Protein AF-A0A1H0LJ73-F1 (afdb_monomer_lite)

Sequence (97 aa):
AITLCRCMNIPARYATGYLGDIGVPKDPAPMDFSAWFEVFLEGPEGPRWYTFDARHNRPRIGRIVMARGRDATDCAISTNFGYAHLARFDVHTDEVV

Secondary structure (DSSP, 8-state):
-HHHHHHTT--EEEEEEEE-SSSSPPPSSPP-EEEEEEEEEEETTEEEEEEE-TTT-S----EEEEEEESSGGGG-S---SS---------------

Foldseek 3Di:
DLVVCVVVVWDKKKWKDFAAQPPHDHDPDAGDIDIWMWTFDQDPVGTDTDTDHPVVRDDGPQGDTDDMGRDCVRPPPDDDDDDDDPPDDHDDGDDDD

Organism: NCBI:txid582672

Radius of gyration: 15.56 Å; chains: 1; bounding box: 32×40×40 Å

pLDDT: mean 95.25, std 3.41, range [79.94, 98.69]

Structure (mmCIF, N/CA/C/O backbone):
data_AF-A0A1H0LJ73-F1
#
_entry.id   AF-A0A1H0LJ73-F1
#
loop_
_atom_site.group_PDB
_atom_site.id
_atom_site.type_symbol
_atom_site.label_atom_id
_atom_site.label_alt_id
_atom_site.label_comp_id
_atom_site.label_asym_id
_atom_site.label_entity_id
_atom_site.label_seq_id
_atom_site.pdbx_PDB_ins_code
_atom_site.Cartn_x
_atom_site.Cartn_y
_atom_site.Cartn_z
_atom_site.occupancy
_atom_site.B_iso_or_equiv
_atom_site.auth_seq_id
_atom_site.auth_comp_id
_atom_site.auth_asym_id
_atom_site.auth_atom_id
_atom_site.pdbx_PDB_model_num
ATOM 1 N N . ALA A 1 1 ? -12.186 7.085 -1.903 1.00 93.62 1 ALA A N 1
ATOM 2 C CA . ALA A 1 1 ? -12.541 6.572 -0.561 1.00 93.62 1 ALA A CA 1
ATOM 3 C C . ALA A 1 1 ? -11.910 7.406 0.557 1.00 93.62 1 ALA A C 1
ATOM 5 O O . ALA A 1 1 ? -12.650 8.084 1.251 1.00 93.62 1 ALA A O 1
ATOM 6 N N . ILE A 1 2 ? -10.575 7.452 0.680 1.00 97.88 2 ILE A N 1
ATOM 7 C CA . ILE A 1 2 ? -9.867 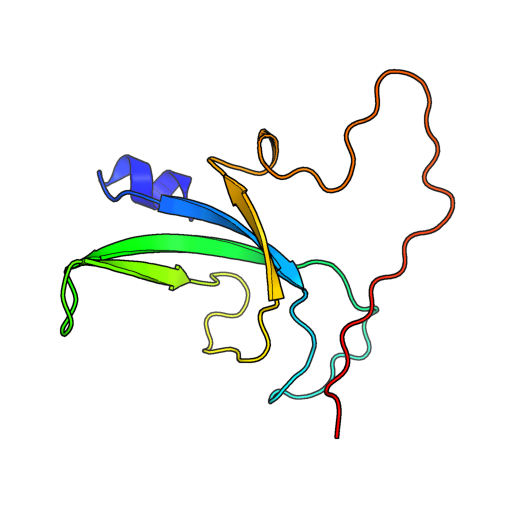8.222 1.730 1.00 97.88 2 ILE A CA 1
ATOM 8 C C . ILE A 1 2 ? -10.327 9.684 1.810 1.00 97.88 2 ILE A C 1
ATOM 10 O O . ILE A 1 2 ? -10.658 10.151 2.895 1.00 97.88 2 ILE A O 1
ATOM 14 N N . THR A 1 3 ? -10.394 10.389 0.674 1.00 98.31 3 THR A N 1
ATOM 15 C CA . THR A 1 3 ? -10.856 11.787 0.619 1.00 98.31 3 THR A CA 1
ATOM 16 C C . THR A 1 3 ? -12.249 11.950 1.219 1.00 98.31 3 THR A C 1
ATOM 18 O O . THR A 1 3 ? -12.436 12.800 2.078 1.00 98.31 3 THR A O 1
ATOM 21 N N . LEU A 1 4 ? -13.198 11.090 0.831 1.00 98.06 4 LEU A N 1
ATOM 22 C CA . LEU A 1 4 ? -14.562 11.116 1.360 1.00 98.06 4 LEU A CA 1
ATOM 23 C C . LEU A 1 4 ? -14.573 10.911 2.881 1.00 98.06 4 LEU A C 1
ATOM 25 O O . LEU A 1 4 ? -15.199 11.695 3.582 1.00 98.06 4 LEU A O 1
ATOM 29 N N . CYS A 1 5 ? -13.848 9.915 3.402 1.00 98.38 5 CYS A N 1
ATOM 30 C CA . CYS A 1 5 ? -13.749 9.691 4.848 1.00 98.38 5 CYS A CA 1
ATOM 31 C C . CYS A 1 5 ? -13.232 10.937 5.578 1.00 98.38 5 CYS A C 1
ATOM 33 O O . CYS A 1 5 ? -13.840 11.377 6.551 1.00 98.38 5 CYS A O 1
ATOM 35 N N . ARG A 1 6 ? -12.158 11.549 5.066 1.00 98.56 6 ARG A N 1
ATOM 36 C CA . ARG A 1 6 ? -11.573 12.757 5.663 1.00 98.56 6 ARG A CA 1
ATOM 37 C C . ARG A 1 6 ? -12.516 13.962 5.593 1.00 98.56 6 ARG A C 1
ATOM 39 O O . ARG A 1 6 ? -12.584 14.703 6.564 1.00 98.56 6 ARG A O 1
ATOM 46 N N . CYS A 1 7 ? -13.286 14.126 4.513 1.00 98.69 7 CYS A N 1
ATOM 47 C CA . CYS A 1 7 ? -14.333 15.155 4.417 1.00 98.69 7 CYS A CA 1
ATOM 48 C C . CYS A 1 7 ? -15.432 14.984 5.476 1.00 98.69 7 CYS A C 1
ATOM 50 O O . CYS A 1 7 ? -16.035 15.968 5.891 1.00 98.69 7 CYS A O 1
ATOM 52 N N . MET A 1 8 ? -15.670 13.753 5.931 1.00 98.31 8 MET A N 1
ATOM 53 C CA . MET A 1 8 ? -16.628 13.438 6.992 1.00 98.31 8 MET A CA 1
ATOM 54 C C . MET A 1 8 ? -15.988 13.420 8.392 1.00 98.31 8 MET A C 1
ATOM 56 O O . MET A 1 8 ? -16.585 12.890 9.323 1.00 98.31 8 MET A O 1
ATOM 60 N N . ASN A 1 9 ? -14.781 13.980 8.555 1.00 97.94 9 ASN A N 1
ATOM 61 C CA . ASN A 1 9 ? -14.001 13.972 9.801 1.00 97.94 9 ASN A CA 1
ATOM 62 C C . ASN A 1 9 ? -13.640 12.570 10.323 1.00 97.94 9 ASN A C 1
ATOM 64 O O . ASN A 1 9 ? -13.409 12.385 11.517 1.00 97.94 9 ASN A O 1
ATOM 68 N N . ILE A 1 10 ? -13.550 11.577 9.436 1.00 98.25 10 ILE A N 1
ATOM 69 C CA . ILE A 1 10 ? -13.157 10.212 9.790 1.00 98.25 10 ILE A CA 1
ATOM 70 C C . ILE A 1 10 ? -11.678 10.005 9.419 1.00 98.25 10 ILE A C 1
ATOM 72 O O . ILE A 1 10 ? -11.326 10.134 8.237 1.00 98.25 10 ILE A O 1
ATOM 76 N N . PRO A 1 11 ? -10.787 9.661 10.373 1.00 98.56 11 PRO A N 1
ATOM 77 C CA . PRO A 1 11 ? -9.382 9.427 10.063 1.00 98.56 11 PRO A CA 1
ATOM 78 C C . PRO A 1 11 ? -9.221 8.231 9.121 1.00 98.56 11 PRO A C 1
ATOM 80 O O . PRO A 1 11 ? -9.645 7.115 9.418 1.00 98.56 11 PRO A O 1
ATOM 83 N N . ALA A 1 12 ? -8.576 8.461 7.982 1.00 98.69 12 ALA A N 1
ATOM 84 C CA . ALA A 1 12 ? -8.327 7.441 6.971 1.00 98.69 12 ALA A CA 1
ATOM 85 C C . ALA A 1 12 ? -6.901 7.551 6.427 1.00 98.69 12 ALA A C 1
ATOM 87 O O . ALA A 1 12 ? -6.376 8.662 6.283 1.00 98.69 12 ALA A O 1
ATOM 88 N N . ARG A 1 13 ? -6.288 6.415 6.088 1.00 98.62 13 ARG A N 1
ATOM 89 C CA . ARG A 1 13 ? -4.945 6.322 5.499 1.00 98.62 13 ARG A CA 1
ATOM 90 C C . ARG A 1 13 ? -4.911 5.380 4.301 1.00 98.62 13 ARG A C 1
ATOM 92 O O . ARG A 1 13 ? -5.720 4.460 4.197 1.00 98.62 13 ARG A O 1
ATOM 99 N N . TYR A 1 14 ? -3.970 5.633 3.405 1.00 98.44 14 TYR A N 1
ATOM 100 C CA . TYR A 1 14 ? -3.642 4.769 2.282 1.00 98.44 14 TYR A CA 1
ATOM 101 C C . TYR A 1 14 ? -2.811 3.586 2.759 1.00 98.44 14 TYR A C 1
ATOM 103 O O . TYR A 1 14 ? -2.008 3.730 3.683 1.00 98.44 14 TYR A O 1
ATOM 111 N N . ALA A 1 15 ? -3.011 2.435 2.130 1.00 98.12 15 ALA A N 1
ATOM 112 C CA . ALA A 1 15 ? -2.187 1.258 2.318 1.00 98.12 15 ALA A CA 1
ATOM 113 C C . ALA A 1 15 ? -1.934 0.601 0.960 1.00 98.12 15 ALA A C 1
ATOM 115 O O . ALA A 1 15 ? -2.841 0.500 0.132 1.00 98.12 15 ALA A O 1
ATOM 116 N N . THR A 1 16 ? -0.702 0.156 0.747 1.00 98.06 16 THR A N 1
ATOM 117 C CA . THR A 1 16 ? -0.305 -0.580 -0.454 1.00 98.06 16 THR A CA 1
ATOM 118 C C . THR A 1 16 ? 0.470 -1.825 -0.071 1.00 98.06 16 THR A C 1
ATOM 120 O O . THR A 1 16 ? 1.139 -1.873 0.970 1.00 98.06 16 THR A O 1
ATOM 123 N N . GLY A 1 17 ? 0.368 -2.843 -0.908 1.00 97.62 17 GLY A N 1
ATOM 124 C CA . GLY A 1 17 ? 1.097 -4.078 -0.740 1.00 97.62 17 GLY A CA 1
ATOM 125 C C . GLY A 1 17 ? 0.593 -5.164 -1.663 1.00 97.62 17 GLY A C 1
ATOM 126 O O . GLY A 1 17 ? -0.044 -4.900 -2.682 1.00 97.62 17 GLY A O 1
ATOM 127 N N . TYR A 1 18 ? 0.877 -6.397 -1.285 1.00 96.75 18 TYR A N 1
ATOM 128 C CA . TYR A 1 18 ? 0.457 -7.549 -2.055 1.00 96.75 18 TYR A CA 1
ATOM 129 C C . TYR A 1 18 ? -0.958 -7.984 -1.672 1.00 96.75 18 TYR A C 1
ATOM 131 O O . TYR A 1 18 ? -1.336 -7.987 -0.494 1.00 96.75 18 TYR A O 1
ATOM 139 N N . LEU A 1 19 ? -1.723 -8.378 -2.686 1.00 94.38 19 LEU A N 1
ATOM 140 C CA . LEU A 1 19 ? -3.019 -9.030 -2.555 1.00 94.38 19 LEU A CA 1
ATOM 141 C C . LEU A 1 19 ? -3.148 -10.044 -3.695 1.00 94.38 19 LEU A C 1
ATOM 143 O O . LEU A 1 19 ? -3.706 -9.739 -4.745 1.00 94.38 19 LEU A O 1
ATOM 147 N N . GLY A 1 20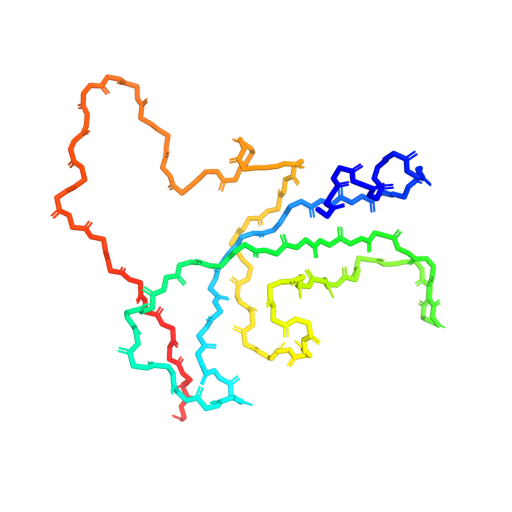 ? -2.598 -11.237 -3.480 1.00 92.31 20 GLY A N 1
ATOM 148 C CA . GLY A 1 20 ? -2.761 -12.353 -4.406 1.00 92.31 20 GLY A CA 1
ATOM 149 C C . GLY A 1 20 ? -4.166 -12.953 -4.348 1.00 92.31 20 GLY A C 1
ATOM 150 O O . GLY A 1 20 ? -4.988 -12.624 -3.480 1.00 92.31 20 GLY A O 1
ATOM 151 N N . ASP A 1 21 ? -4.436 -13.896 -5.244 1.00 92.31 21 ASP A N 1
ATOM 152 C CA . ASP A 1 21 ? -5.702 -14.632 -5.306 1.00 92.31 21 ASP A CA 1
ATOM 153 C C . ASP A 1 21 ? -5.763 -15.773 -4.283 1.00 92.31 21 ASP A C 1
ATOM 155 O O . ASP A 1 21 ? -5.965 -16.939 -4.607 1.00 92.31 21 ASP A O 1
ATOM 159 N N . ILE A 1 22 ? -5.585 -15.410 -3.012 1.00 92.94 22 ILE A N 1
ATOM 160 C CA . ILE A 1 22 ? -5.616 -16.323 -1.869 1.00 92.94 22 ILE A CA 1
ATOM 161 C C . ILE A 1 22 ? -7.038 -16.354 -1.3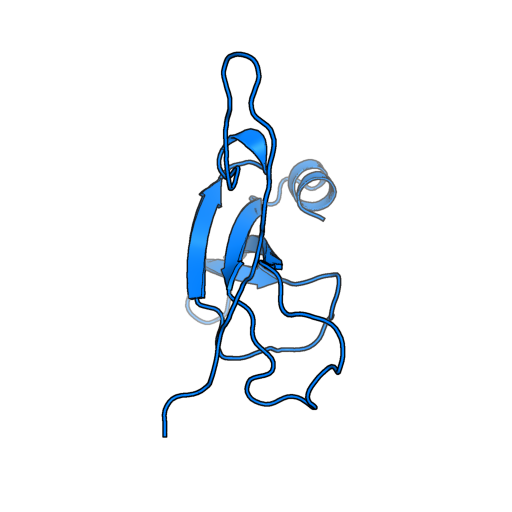02 1.00 92.94 22 ILE A C 1
ATOM 163 O O . ILE A 1 22 ? -7.618 -15.313 -0.969 1.00 92.94 22 ILE A O 1
ATOM 167 N N . GLY A 1 23 ? -7.617 -17.554 -1.207 1.00 90.94 23 GLY A N 1
ATOM 168 C CA . GLY A 1 23 ? -8.990 -17.754 -0.729 1.00 90.94 23 GLY A CA 1
ATOM 169 C C . GLY A 1 23 ? -10.080 -17.185 -1.651 1.00 90.94 23 GLY A C 1
ATOM 170 O O . GLY A 1 23 ? -11.219 -17.015 -1.218 1.00 90.94 23 GLY A O 1
ATOM 171 N N . VAL A 1 24 ? -9.751 -16.870 -2.909 1.00 91.50 24 VAL A N 1
ATOM 172 C CA . VAL A 1 24 ? -10.690 -16.425 -3.954 1.00 91.50 24 VAL A CA 1
ATOM 173 C C . VAL A 1 24 ? -10.388 -17.134 -5.281 1.00 91.50 24 VAL A C 1
ATOM 175 O O . VAL A 1 24 ? -9.303 -17.693 -5.424 1.00 91.50 24 VAL A O 1
ATOM 178 N N . PRO A 1 25 ? -11.313 -17.135 -6.264 1.00 92.38 25 PRO A N 1
ATOM 179 C CA . PRO A 1 25 ? -11.008 -17.650 -7.597 1.00 92.38 25 PRO A CA 1
ATOM 180 C C . PRO A 1 25 ? -9.802 -16.928 -8.206 1.00 92.38 25 PRO A C 1
ATOM 182 O O . PRO A 1 25 ? -9.725 -15.704 -8.106 1.00 92.38 25 PRO A O 1
ATOM 185 N N . LYS A 1 26 ? -8.907 -17.689 -8.846 1.00 90.69 26 LYS A N 1
ATOM 186 C CA . LYS A 1 26 ? -7.752 -17.139 -9.565 1.00 90.69 26 LYS A CA 1
ATOM 187 C C . LYS A 1 26 ? -8.207 -16.232 -10.706 1.00 90.69 26 LYS A C 1
ATOM 189 O O . LYS A 1 26 ? -9.081 -16.620 -11.485 1.00 90.69 26 LYS A O 1
ATOM 194 N N . ASP A 1 27 ? -7.584 -15.070 -10.818 1.00 89.81 27 ASP A N 1
ATOM 195 C CA . ASP A 1 27 ? -7.713 -14.166 -11.950 1.00 89.81 27 ASP A CA 1
ATOM 196 C C . ASP A 1 27 ? -6.656 -14.539 -13.011 1.00 89.81 27 ASP A C 1
ATOM 198 O O . ASP A 1 27 ? -5.486 -14.732 -12.673 1.00 89.81 27 ASP A O 1
ATOM 202 N N . PRO A 1 28 ? -7.026 -14.711 -14.293 1.00 92.06 28 PRO A N 1
ATOM 203 C CA . PRO A 1 28 ? -6.052 -14.955 -15.357 1.00 92.06 28 PRO A CA 1
ATOM 204 C C . PRO A 1 28 ? -5.192 -13.725 -15.695 1.00 92.06 28 PRO A C 1
ATOM 206 O O . PRO A 1 28 ? -4.220 -13.864 -16.440 1.00 92.06 28 PRO A O 1
ATOM 209 N N . ALA A 1 29 ? -5.547 -12.528 -15.218 1.00 91.75 29 ALA A N 1
ATOM 210 C CA . ALA A 1 29 ? -4.732 -11.334 -15.398 1.00 91.75 29 ALA A CA 1
ATOM 211 C C . ALA A 1 29 ? -3.391 -11.440 -14.638 1.00 91.75 29 ALA A C 1
ATOM 213 O O . ALA A 1 29 ? -3.317 -12.100 -13.600 1.00 91.75 29 ALA A O 1
ATOM 214 N N . PRO A 1 30 ? -2.320 -10.772 -15.112 1.00 92.94 30 PRO A N 1
ATOM 215 C CA . PRO A 1 30 ? -1.078 -10.671 -14.354 1.00 92.94 30 PRO A CA 1
ATOM 216 C C . PRO A 1 30 ? -1.318 -10.080 -12.961 1.00 92.94 30 PRO A C 1
ATOM 218 O O . PRO A 1 30 ? -2.088 -9.131 -12.802 1.00 92.94 30 PRO A O 1
ATOM 221 N N . MET A 1 31 ? -0.629 -10.628 -11.962 1.00 95.00 31 MET A N 1
ATOM 222 C CA . MET A 1 31 ? -0.636 -10.085 -10.607 1.00 95.00 31 MET A CA 1
ATOM 223 C C . MET A 1 31 ? -0.006 -8.685 -10.578 1.00 95.00 31 MET A C 1
ATOM 225 O O . MET A 1 31 ? 0.918 -8.383 -11.333 1.00 95.00 31 MET A O 1
ATOM 229 N N . ASP A 1 32 ? -0.501 -7.846 -9.670 1.00 94.75 32 ASP A N 1
ATOM 230 C CA . ASP A 1 32 ? -0.024 -6.480 -9.452 1.00 94.75 32 ASP A CA 1
ATOM 231 C C . ASP A 1 32 ? -0.065 -6.150 -7.950 1.00 94.75 32 ASP A C 1
ATOM 233 O O . ASP A 1 32 ? -0.738 -6.825 -7.157 1.00 94.75 32 ASP A O 1
ATOM 237 N N . PHE A 1 33 ? 0.631 -5.093 -7.539 1.00 96.06 33 PHE A N 1
ATOM 238 C CA . PHE A 1 33 ? 0.401 -4.509 -6.228 1.00 96.06 33 PHE A CA 1
ATOM 239 C C . PHE A 1 33 ? -1.031 -3.999 -6.132 1.00 96.06 33 PHE A C 1
ATOM 241 O O . PHE A 1 33 ? -1.635 -3.504 -7.083 1.00 96.06 33 PHE A O 1
ATOM 248 N N . SER A 1 34 ? -1.576 -4.086 -4.929 1.00 95.31 34 SER A N 1
ATOM 249 C CA . SER A 1 34 ? -2.902 -3.586 -4.628 1.00 95.31 34 SER A CA 1
ATOM 250 C C . SER A 1 34 ? -2.829 -2.418 -3.669 1.00 95.31 34 SER A C 1
ATOM 252 O O . SER A 1 34 ? -2.087 -2.417 -2.689 1.00 95.31 34 SER A O 1
ATOM 254 N N . ALA A 1 35 ? -3.686 -1.445 -3.940 1.00 96.31 35 ALA A N 1
ATOM 255 C CA . ALA A 1 35 ? -3.967 -0.346 -3.047 1.00 96.31 35 ALA A CA 1
ATOM 256 C C . ALA A 1 35 ? -5.320 -0.564 -2.372 1.00 96.31 35 ALA A C 1
ATOM 258 O O . ALA A 1 35 ? -6.312 -0.893 -3.024 1.00 96.31 35 ALA A O 1
ATOM 259 N N . TRP A 1 36 ? -5.373 -0.317 -1.072 1.00 97.12 36 TRP A N 1
ATOM 260 C CA . TRP A 1 36 ? -6.611 -0.224 -0.309 1.00 97.12 36 TRP A CA 1
ATOM 261 C C . TRP A 1 36 ? -6.515 0.950 0.666 1.00 97.12 36 TRP A C 1
ATOM 263 O O . TRP A 1 36 ? -5.598 1.775 0.599 1.00 97.12 36 TRP A O 1
ATOM 273 N N . PHE A 1 37 ? -7.488 1.074 1.562 1.00 97.69 37 PHE A N 1
ATOM 274 C CA . PHE A 1 37 ? -7.435 2.088 2.601 1.00 97.69 37 PHE A CA 1
ATOM 275 C C . PHE A 1 37 ? -7.804 1.513 3.957 1.00 97.69 37 PHE A C 1
ATOM 277 O O . PHE A 1 37 ? -8.458 0.477 4.072 1.00 97.69 37 PHE A O 1
ATOM 284 N N . GLU A 1 38 ? -7.349 2.189 4.999 1.00 98.06 38 GLU A N 1
ATOM 285 C CA . GLU A 1 38 ? -7.703 1.864 6.368 1.00 98.06 38 GLU A CA 1
ATOM 286 C C . GLU A 1 38 ? -8.368 3.072 7.016 1.00 98.06 38 GLU A C 1
ATOM 288 O O . GLU A 1 38 ? -7.972 4.213 6.768 1.00 98.06 38 GLU A O 1
ATOM 293 N N . VAL A 1 39 ? -9.374 2.819 7.845 1.00 98.25 39 VAL A N 1
ATOM 294 C CA . VAL A 1 39 ? -10.127 3.848 8.568 1.00 98.25 39 VAL A CA 1
ATOM 295 C C . VAL A 1 39 ? -10.017 3.572 10.056 1.00 98.25 39 VAL A C 1
ATOM 297 O O . VAL A 1 39 ? -10.188 2.430 10.481 1.00 98.25 39 VAL A O 1
ATOM 300 N N . PHE A 1 40 ? -9.704 4.594 10.845 1.00 98.31 40 PHE A N 1
ATOM 301 C CA . PHE A 1 40 ? -9.668 4.467 12.294 1.00 98.31 40 PHE A CA 1
ATOM 302 C C . PHE A 1 40 ? -11.078 4.649 12.848 1.00 98.31 40 PHE A C 1
ATOM 304 O O . PHE A 1 40 ? -11.669 5.717 12.686 1.00 98.31 40 PHE A O 1
ATOM 311 N N . LEU A 1 41 ? -11.622 3.602 13.459 1.00 97.56 41 LEU A N 1
ATOM 312 C CA . LEU A 1 41 ? -12.987 3.575 13.979 1.00 97.56 41 LEU A CA 1
ATOM 313 C C . LEU A 1 41 ? -12.992 2.984 15.387 1.00 97.56 41 LEU A C 1
ATOM 315 O O . LEU A 1 41 ? -12.209 2.079 15.685 1.00 97.56 41 LEU A O 1
ATOM 319 N N . GLU A 1 42 ? -13.916 3.461 16.217 1.00 97.50 42 GLU A N 1
ATOM 320 C CA . GLU A 1 42 ? -14.340 2.742 17.417 1.00 97.50 42 GLU A CA 1
ATOM 321 C C . GLU A 1 42 ? -15.088 1.482 16.977 1.00 97.50 42 GLU A C 1
ATOM 323 O O . GLU A 1 42 ? -16.012 1.554 16.162 1.00 97.50 42 GLU A O 1
ATOM 328 N N . GLY A 1 43 ? -14.686 0.321 17.481 1.00 93.69 43 GLY A N 1
ATOM 329 C CA . GLY A 1 43 ? -15.419 -0.913 17.238 1.00 93.69 43 GLY A CA 1
ATOM 330 C C . GLY A 1 43 ? -15.531 -1.776 18.487 1.00 93.69 43 GLY A C 1
ATOM 331 O O . GLY A 1 43 ? -15.189 -1.326 19.574 1.00 93.69 43 GLY A O 1
ATOM 332 N N . PRO A 1 44 ? -16.000 -3.026 18.349 1.00 94.62 44 PRO A N 1
ATOM 333 C CA . PRO A 1 44 ? -16.362 -3.861 19.499 1.00 94.62 44 PRO A CA 1
ATOM 334 C C . PRO A 1 44 ? -15.212 -4.140 20.478 1.00 94.62 44 PRO A C 1
ATOM 336 O O . PRO A 1 44 ? -15.448 -4.362 21.658 1.00 94.62 44 PRO A O 1
ATOM 339 N N . GLU A 1 45 ? -13.975 -4.128 19.981 1.00 96.12 45 GLU A N 1
ATOM 340 C CA . GLU A 1 45 ? -12.746 -4.383 20.748 1.00 96.12 45 GLU A CA 1
ATOM 341 C C . GLU A 1 45 ? -11.995 -3.084 21.099 1.00 96.12 45 GLU A C 1
ATOM 343 O O . GLU A 1 45 ? -10.848 -3.125 21.540 1.00 96.12 45 GLU A O 1
ATOM 348 N N . GLY A 1 46 ? -12.623 -1.928 20.868 1.00 96.44 46 GLY A N 1
ATOM 349 C CA . GLY A 1 46 ? -12.021 -0.610 21.018 1.00 96.44 46 GLY A CA 1
ATOM 350 C C . GLY A 1 46 ? -11.575 0.027 19.693 1.00 96.44 46 GLY A C 1
ATOM 351 O O . GLY A 1 46 ? -11.859 -0.488 18.598 1.00 96.44 46 GLY A O 1
ATOM 352 N N . PRO A 1 47 ? -10.878 1.172 19.774 1.00 97.44 47 PRO A N 1
ATOM 353 C CA . PRO A 1 47 ? -10.489 1.958 18.614 1.00 97.44 47 PRO A CA 1
ATOM 354 C C . PRO A 1 47 ? -9.324 1.310 17.861 1.00 97.44 47 PRO A C 1
ATOM 356 O O . PRO A 1 47 ? -8.259 1.046 18.423 1.00 97.44 47 PRO A O 1
ATOM 359 N N . ARG A 1 48 ? -9.497 1.070 16.556 1.00 97.69 48 ARG A N 1
ATOM 360 C CA . ARG A 1 48 ? -8.445 0.494 15.702 1.00 97.69 48 ARG A CA 1
ATOM 361 C C . ARG A 1 48 ? -8.574 0.898 14.239 1.00 97.69 48 ARG A C 1
ATOM 363 O O . ARG A 1 48 ? -9.585 1.438 13.800 1.00 97.69 48 ARG A O 1
ATOM 370 N N . TRP A 1 49 ? -7.536 0.587 13.467 1.00 97.75 49 TRP A N 1
ATOM 371 C CA . TRP A 1 49 ? -7.562 0.677 12.009 1.00 97.75 49 TRP A CA 1
ATOM 372 C C . TRP A 1 49 ? -8.299 -0.523 11.407 1.00 97.75 49 TRP A C 1
ATOM 374 O O . TRP A 1 49 ? -7.896 -1.665 11.610 1.00 97.75 49 TRP A O 1
ATOM 384 N N . TYR A 1 50 ? -9.344 -0.254 10.632 1.00 96.12 50 TYR A N 1
ATOM 385 C CA . TYR A 1 50 ? -10.113 -1.239 9.875 1.00 96.12 50 TYR A CA 1
ATOM 386 C C . TYR A 1 50 ? -9.762 -1.162 8.394 1.00 96.12 50 TYR A C 1
ATOM 388 O O . TYR A 1 50 ? -9.708 -0.072 7.829 1.00 96.12 50 TYR A O 1
ATOM 396 N N . THR A 1 51 ? -9.540 -2.311 7.760 1.00 95.88 51 THR A N 1
ATOM 397 C CA . THR A 1 51 ? -9.241 -2.409 6.327 1.00 95.88 51 THR A CA 1
ATOM 398 C C . THR A 1 51 ? -10.512 -2.342 5.489 1.00 95.88 51 THR A C 1
ATOM 400 O O . THR A 1 51 ? -11.441 -3.118 5.697 1.00 95.88 51 THR A O 1
ATOM 403 N N . PHE A 1 52 ? -10.506 -1.474 4.482 1.00 95.50 52 PHE A N 1
ATOM 404 C CA . PHE A 1 52 ? -11.564 -1.344 3.491 1.00 95.50 52 PHE A CA 1
ATOM 405 C C . PHE A 1 52 ? -10.974 -1.370 2.083 1.00 95.50 52 PHE A C 1
ATOM 407 O O . PHE A 1 52 ? -9.953 -0.745 1.797 1.00 95.50 52 PHE A O 1
ATOM 414 N N . ASP A 1 53 ? -11.651 -2.067 1.179 1.00 94.69 53 ASP A N 1
ATOM 415 C CA . ASP A 1 53 ? -11.260 -2.190 -0.222 1.00 94.69 53 ASP A CA 1
ATOM 416 C C . ASP A 1 53 ? -12.492 -1.957 -1.097 1.00 94.69 53 ASP A C 1
ATOM 418 O O . ASP A 1 53 ? -13.311 -2.850 -1.305 1.00 94.69 53 ASP A O 1
ATOM 422 N N . ALA A 1 54 ? -12.629 -0.724 -1.586 1.00 90.38 54 ALA A N 1
ATOM 423 C CA . ALA A 1 54 ? -13.769 -0.316 -2.399 1.00 90.38 54 ALA A CA 1
ATOM 424 C C . ALA A 1 54 ? -13.765 -0.944 -3.806 1.00 90.38 54 ALA A C 1
ATOM 426 O O . ALA A 1 54 ? -14.801 -0.927 -4.463 1.00 90.38 54 ALA A O 1
ATOM 427 N N . ARG A 1 55 ? -12.630 -1.493 -4.272 1.00 88.19 55 ARG A N 1
ATOM 428 C CA . ARG A 1 55 ? -12.531 -2.150 -5.585 1.00 88.19 55 ARG A CA 1
ATOM 429 C C . ARG A 1 55 ? -13.211 -3.511 -5.557 1.00 88.19 55 ARG A C 1
ATOM 431 O O . ARG A 1 55 ? -13.954 -3.840 -6.473 1.00 88.19 55 ARG A O 1
ATOM 438 N N . HIS A 1 56 ? -12.948 -4.297 -4.515 1.00 84.56 56 HIS A N 1
ATOM 439 C CA . HIS A 1 56 ? -13.459 -5.664 -4.422 1.00 84.56 56 HIS A CA 1
ATOM 440 C C . HIS A 1 56 ? -14.699 -5.792 -3.532 1.00 84.56 56 HIS A C 1
ATOM 442 O O . HIS A 1 56 ? -15.453 -6.743 -3.712 1.00 84.56 56 HIS A O 1
ATOM 448 N N . ASN A 1 57 ? -14.895 -4.874 -2.576 1.00 86.62 57 ASN A N 1
ATOM 449 C CA . ASN A 1 57 ? -16.011 -4.812 -1.620 1.00 86.62 57 ASN A CA 1
ATOM 450 C C . ASN A 1 57 ? -16.414 -6.167 -0.996 1.00 86.62 57 ASN A C 1
ATOM 452 O O . ASN A 1 57 ? -17.574 -6.414 -0.674 1.00 86.62 57 ASN A O 1
ATOM 456 N N . ARG A 1 58 ? -15.434 -7.059 -0.839 1.00 88.31 58 ARG A N 1
ATOM 457 C CA . ARG A 1 58 ? -15.558 -8.377 -0.217 1.00 88.31 58 ARG A CA 1
ATOM 458 C C . ARG A 1 58 ? -14.361 -8.596 0.702 1.00 88.31 58 ARG A C 1
ATOM 460 O O . ARG A 1 58 ? -13.256 -8.164 0.346 1.00 88.31 58 ARG A O 1
ATOM 467 N N . PRO A 1 59 ? -14.537 -9.253 1.860 1.00 89.31 59 PRO A N 1
ATOM 468 C CA . PRO A 1 59 ? -13.412 -9.651 2.692 1.00 89.31 59 PRO A CA 1
ATOM 469 C C . PRO A 1 59 ? -12.399 -10.456 1.872 1.00 89.31 59 PRO A C 1
ATOM 471 O O . PRO A 1 59 ? -12.763 -11.334 1.092 1.00 89.31 59 PRO A O 1
ATOM 474 N N . ARG A 1 60 ? -11.119 -10.122 2.032 1.00 91.81 60 ARG A N 1
ATOM 475 C CA . ARG A 1 60 ? -9.998 -10.838 1.410 1.00 91.81 60 ARG A CA 1
ATOM 476 C C . ARG A 1 60 ? -8.981 -11.171 2.487 1.00 91.81 60 ARG A C 1
ATOM 478 O O . ARG A 1 60 ? -8.700 -10.314 3.328 1.00 91.81 60 ARG A O 1
ATOM 485 N N . ILE A 1 61 ? -8.438 -12.378 2.429 1.00 92.75 61 ILE A N 1
ATOM 486 C CA . ILE A 1 61 ? -7.290 -12.808 3.231 1.00 92.75 61 ILE A CA 1
ATOM 487 C C . ILE A 1 61 ? -5.992 -12.594 2.439 1.00 92.75 61 ILE A C 1
ATOM 489 O O . ILE A 1 61 ? -6.035 -12.197 1.276 1.00 92.75 61 ILE A O 1
ATOM 493 N N . GLY A 1 62 ? -4.841 -12.805 3.080 1.00 93.00 62 GLY A N 1
ATOM 494 C CA . GLY A 1 62 ? -3.545 -12.779 2.391 1.00 93.00 62 GLY A CA 1
ATOM 495 C C . GLY A 1 62 ? -3.024 -11.387 2.013 1.00 93.00 62 GLY A C 1
ATOM 496 O O . GLY A 1 62 ? -2.169 -11.277 1.141 1.00 93.00 62 GLY A O 1
ATOM 497 N N . ARG A 1 63 ? -3.514 -10.310 2.647 1.00 94.94 63 ARG A N 1
ATOM 498 C CA . ARG A 1 63 ? -2.919 -8.972 2.480 1.00 94.94 63 ARG A CA 1
ATOM 499 C C . ARG A 1 63 ? -1.546 -8.924 3.139 1.00 94.94 63 ARG A C 1
ATOM 501 O O . ARG A 1 63 ? -1.452 -9.073 4.357 1.00 94.94 63 ARG A O 1
ATOM 508 N N . ILE A 1 64 ? -0.514 -8.618 2.360 1.00 96.50 64 ILE A N 1
ATOM 509 C CA . ILE A 1 64 ? 0.836 -8.363 2.871 1.00 96.50 64 ILE A CA 1
ATOM 510 C C . ILE A 1 64 ? 1.093 -6.867 2.727 1.00 96.50 64 ILE A C 1
ATOM 512 O O . ILE A 1 64 ? 1.359 -6.367 1.634 1.00 96.50 64 ILE A O 1
ATOM 516 N N . VAL A 1 65 ? 0.941 -6.134 3.832 1.00 97.56 65 VAL A N 1
ATOM 517 C CA . VAL A 1 65 ? 1.096 -4.673 3.847 1.00 97.56 65 VAL A CA 1
ATOM 518 C C . VAL A 1 65 ? 2.566 -4.321 3.632 1.00 97.56 65 VAL A C 1
ATOM 520 O O . VAL A 1 65 ? 3.413 -4.761 4.403 1.00 97.56 65 VAL A O 1
ATOM 523 N N . MET A 1 66 ? 2.856 -3.476 2.642 1.00 98.12 66 MET A N 1
ATOM 524 C CA . MET A 1 66 ? 4.194 -2.913 2.443 1.00 98.12 66 MET A CA 1
ATOM 525 C C . MET A 1 66 ? 4.321 -1.527 3.065 1.00 98.12 66 MET A C 1
ATOM 527 O O . MET A 1 66 ? 5.280 -1.254 3.780 1.00 98.12 66 MET A O 1
ATOM 531 N N . ALA A 1 67 ? 3.351 -0.646 2.810 1.00 98.25 67 ALA A N 1
ATOM 532 C CA . ALA A 1 67 ? 3.419 0.738 3.261 1.00 98.25 67 ALA A CA 1
ATOM 533 C C . ALA A 1 67 ? 2.042 1.299 3.619 1.00 98.25 67 ALA A C 1
ATOM 535 O O . ALA A 1 67 ? 1.007 0.843 3.125 1.00 98.25 67 ALA A O 1
ATOM 536 N N . ARG A 1 68 ? 2.054 2.304 4.501 1.00 98.50 68 ARG A N 1
ATOM 537 C CA . ARG A 1 68 ? 0.891 3.084 4.927 1.00 98.50 68 ARG A CA 1
ATOM 538 C C . ARG A 1 68 ? 1.255 4.562 4.953 1.00 98.50 68 ARG A C 1
ATOM 540 O O . ARG A 1 68 ? 2.311 4.914 5.469 1.00 98.50 68 ARG A O 1
ATOM 547 N N . GLY A 1 69 ? 0.363 5.414 4.463 1.00 98.31 69 GLY A N 1
ATOM 548 C CA . GLY A 1 69 ? 0.633 6.843 4.301 1.00 98.31 69 GLY A CA 1
ATOM 549 C C . GLY A 1 69 ? -0.635 7.665 4.114 1.00 98.31 69 GLY A C 1
ATOM 550 O O . GLY A 1 69 ? -1.750 7.141 4.192 1.00 98.31 69 GLY A O 1
ATOM 551 N N . ARG A 1 70 ? -0.508 8.974 3.886 1.00 98.19 70 ARG A N 1
ATOM 552 C CA . ARG A 1 70 ? -1.682 9.828 3.652 1.00 98.19 70 ARG A CA 1
ATOM 553 C C . ARG A 1 70 ? -2.340 9.508 2.313 1.00 98.19 70 ARG A C 1
ATOM 555 O O . ARG A 1 70 ? -3.569 9.526 2.245 1.00 98.19 70 ARG A O 1
ATOM 562 N N . ASP A 1 71 ? -1.542 9.200 1.304 1.00 98.19 71 ASP A N 1
ATOM 563 C CA . ASP A 1 71 ? -1.926 8.832 -0.057 1.00 98.19 71 ASP A CA 1
ATOM 564 C C . ASP A 1 71 ? -0.730 8.151 -0.758 1.00 98.19 71 ASP A C 1
ATOM 566 O O . ASP A 1 71 ? 0.226 7.728 -0.102 1.00 98.19 71 ASP A O 1
ATOM 570 N N . ALA A 1 72 ? -0.794 8.017 -2.084 1.00 97.31 72 ALA A N 1
ATOM 571 C CA . ALA A 1 72 ? 0.248 7.384 -2.882 1.00 97.31 72 ALA A CA 1
ATOM 572 C C . ALA A 1 72 ? 1.584 8.149 -2.877 1.00 97.31 72 ALA A C 1
ATOM 574 O O . ALA A 1 72 ? 2.610 7.536 -3.150 1.00 97.31 72 ALA A O 1
ATOM 575 N N . THR A 1 73 ? 1.617 9.444 -2.546 1.00 97.69 73 THR A N 1
ATOM 576 C CA . THR A 1 73 ? 2.873 10.206 -2.461 1.00 97.69 73 THR A CA 1
ATOM 577 C C . THR A 1 73 ? 3.757 9.697 -1.326 1.00 97.69 73 THR A C 1
ATOM 579 O O . THR A 1 73 ? 4.965 9.574 -1.500 1.00 97.69 73 THR A O 1
ATOM 582 N N . ASP A 1 74 ? 3.160 9.323 -0.193 1.00 97.94 74 ASP A N 1
ATOM 583 C CA . ASP A 1 74 ? 3.886 8.742 0.943 1.00 97.94 74 ASP A CA 1
ATOM 584 C C . ASP A 1 74 ? 4.202 7.239 0.731 1.00 97.94 74 ASP A C 1
ATOM 586 O O . ASP A 1 74 ? 4.856 6.617 1.566 1.00 97.94 74 ASP A O 1
ATOM 590 N N . CYS A 1 75 ? 3.685 6.615 -0.335 1.00 97.62 75 CYS A N 1
ATOM 591 C CA . CYS A 1 75 ? 3.676 5.159 -0.540 1.00 97.62 75 CYS A CA 1
ATOM 592 C C . CYS A 1 75 ? 3.955 4.751 -1.996 1.00 97.62 75 CYS A C 1
ATOM 594 O O . CYS A 1 75 ? 3.447 3.729 -2.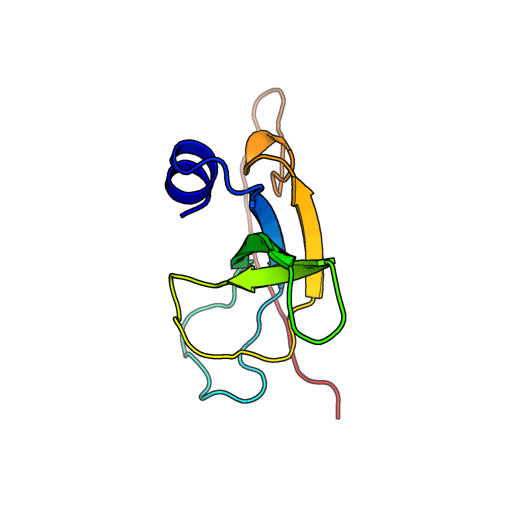465 1.00 97.62 75 CYS A O 1
ATOM 596 N N . ALA A 1 76 ? 4.715 5.557 -2.735 1.00 97.06 76 ALA A N 1
ATOM 597 C CA . ALA A 1 76 ? 5.048 5.255 -4.119 1.00 97.06 76 ALA A CA 1
ATOM 598 C C . ALA A 1 76 ? 5.890 3.969 -4.204 1.00 97.06 76 ALA A C 1
ATOM 600 O O . ALA A 1 76 ? 6.786 3.756 -3.390 1.00 97.06 76 ALA A O 1
ATOM 601 N N . ILE A 1 77 ? 5.630 3.127 -5.211 1.00 95.38 77 ILE A N 1
ATOM 602 C CA . ILE A 1 77 ? 6.442 1.923 -5.473 1.00 95.38 77 ILE A CA 1
ATOM 603 C C . ILE A 1 77 ? 7.861 2.308 -5.915 1.00 95.38 77 ILE A C 1
ATOM 605 O O . ILE A 1 77 ? 8.838 1.669 -5.540 1.00 95.38 77 ILE A O 1
ATOM 609 N N . SER A 1 78 ? 7.977 3.373 -6.708 1.00 95.06 78 SER A N 1
ATOM 610 C CA . SER A 1 78 ? 9.245 3.942 -7.152 1.00 95.06 78 SER A CA 1
ATOM 611 C C . SER A 1 78 ? 9.094 5.454 -7.283 1.00 95.06 78 SER A C 1
ATOM 613 O O . SER A 1 78 ? 8.102 5.937 -7.830 1.00 95.06 78 SER A O 1
ATOM 615 N N . THR A 1 79 ? 10.092 6.191 -6.800 1.00 96.12 79 THR A N 1
ATOM 616 C CA . THR A 1 79 ? 10.212 7.642 -6.970 1.00 96.12 79 THR A CA 1
ATOM 617 C C . THR A 1 79 ? 11.522 7.915 -7.695 1.00 96.12 79 THR A C 1
ATOM 619 O O . THR A 1 79 ? 12.591 7.665 -7.142 1.00 96.12 79 THR A O 1
ATOM 622 N N . ASN A 1 80 ? 11.450 8.410 -8.931 1.00 95.56 80 ASN A N 1
ATOM 623 C CA . ASN A 1 80 ? 12.623 8.655 -9.770 1.00 95.56 80 ASN A CA 1
ATOM 624 C C . ASN A 1 80 ? 12.905 10.155 -9.895 1.00 95.56 80 ASN A C 1
ATOM 626 O O . ASN A 1 80 ? 11.992 10.949 -10.117 1.00 95.56 80 ASN A O 1
ATOM 630 N N . PHE A 1 81 ? 14.182 10.526 -9.806 1.00 96.62 81 PHE A N 1
ATOM 631 C CA . PHE A 1 81 ? 14.671 11.885 -10.032 1.00 96.62 81 PHE A CA 1
ATOM 632 C C . PHE A 1 81 ? 15.616 11.865 -11.237 1.00 96.62 81 PHE A C 1
ATOM 634 O O . PHE A 1 81 ? 16.768 11.458 -11.121 1.00 96.62 81 PHE A O 1
ATOM 641 N N . GLY A 1 82 ? 15.111 12.263 -12.406 1.00 9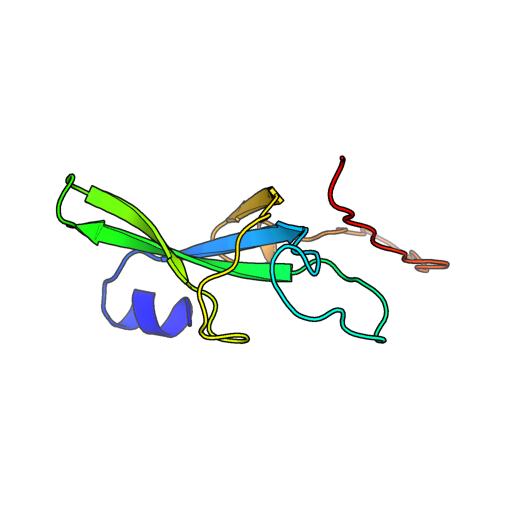6.69 82 GLY A N 1
ATOM 642 C CA . GLY A 1 82 ? 15.805 12.122 -13.691 1.00 96.69 82 GLY A CA 1
ATOM 643 C C . GLY A 1 82 ? 15.171 11.056 -14.590 1.00 96.69 82 GLY A C 1
ATOM 644 O O . GLY A 1 82 ? 14.090 10.547 -14.295 1.00 96.69 82 GLY A O 1
ATOM 645 N N . TYR A 1 83 ? 15.814 10.747 -15.721 1.00 96.31 83 TYR A N 1
ATOM 646 C CA . TYR A 1 83 ? 15.285 9.775 -16.682 1.00 96.31 83 TYR A CA 1
ATOM 647 C C . TYR A 1 83 ? 15.432 8.344 -16.156 1.00 96.31 83 TYR A C 1
ATOM 649 O O . TYR A 1 83 ? 16.540 7.882 -15.892 1.00 96.31 83 TYR A O 1
ATOM 657 N N . ALA A 1 84 ? 14.309 7.636 -16.058 1.00 95.94 84 ALA A N 1
ATOM 658 C CA . ALA A 1 84 ? 14.253 6.215 -15.749 1.00 95.94 84 ALA A CA 1
ATOM 659 C C . ALA A 1 84 ? 13.218 5.547 -16.660 1.00 95.94 84 ALA A C 1
ATOM 661 O O . ALA A 1 84 ? 12.095 6.034 -16.792 1.00 95.94 84 ALA A O 1
ATOM 662 N N . HIS A 1 85 ? 13.592 4.429 -17.279 1.00 95.56 85 HIS A N 1
ATOM 663 C CA . HIS A 1 85 ? 12.694 3.617 -18.094 1.00 95.56 85 HIS A CA 1
ATOM 664 C C . HIS A 1 85 ? 12.394 2.307 -17.364 1.00 95.56 85 HIS A C 1
ATOM 666 O O . HIS A 1 85 ? 13.299 1.500 -17.136 1.00 95.56 85 HIS A O 1
ATOM 672 N N . LEU A 1 86 ? 11.127 2.080 -17.008 1.00 95.44 86 LEU A N 1
ATOM 673 C CA . LEU A 1 86 ? 10.689 0.807 -16.440 1.00 95.44 86 LEU A CA 1
ATOM 674 C C . LEU A 1 86 ? 10.709 -0.260 -17.540 1.00 95.44 86 LEU A C 1
ATOM 676 O O . LEU A 1 86 ? 9.808 -0.328 -18.368 1.00 95.44 86 LEU A O 1
ATOM 680 N N . ALA A 1 87 ? 11.763 -1.074 -17.570 1.00 96.38 87 ALA A N 1
ATOM 681 C CA . ALA A 1 87 ? 11.930 -2.105 -18.595 1.00 96.38 87 ALA A CA 1
ATOM 682 C C . ALA A 1 87 ? 11.060 -3.348 -18.350 1.00 96.38 87 ALA A C 1
ATOM 684 O O . ALA A 1 87 ? 10.681 -4.030 -19.299 1.00 96.38 87 ALA A O 1
ATOM 685 N N . ARG A 1 88 ? 10.778 -3.667 -17.084 1.00 96.12 88 ARG A N 1
ATOM 686 C CA . ARG A 1 88 ? 10.031 -4.859 -16.679 1.00 96.12 88 ARG A CA 1
ATOM 687 C C . ARG A 1 88 ? 9.411 -4.648 -15.303 1.00 96.12 88 ARG A C 1
ATOM 689 O O . ARG A 1 88 ? 10.032 -4.018 -14.448 1.00 96.12 88 ARG A O 1
ATOM 696 N N . PHE A 1 89 ? 8.210 -5.180 -15.103 1.00 95.62 89 PHE A N 1
ATOM 697 C CA . PHE A 1 89 ? 7.484 -5.097 -13.844 1.00 95.62 89 PHE A CA 1
ATOM 698 C C . PHE A 1 89 ? 6.620 -6.344 -13.672 1.00 95.62 89 PHE A C 1
ATOM 700 O O . PHE A 1 89 ? 5.604 -6.481 -14.345 1.00 95.62 89 PHE A O 1
ATOM 707 N N . ASP A 1 90 ? 7.058 -7.246 -12.798 1.00 96.50 90 ASP A N 1
ATOM 708 C CA . ASP A 1 90 ? 6.326 -8.461 -12.451 1.00 96.50 90 ASP A CA 1
ATOM 709 C C . ASP A 1 90 ? 6.104 -8.491 -10.943 1.00 96.50 90 ASP A C 1
ATOM 711 O O . ASP A 1 90 ? 7.026 -8.238 -10.162 1.00 96.50 90 ASP A O 1
ATOM 715 N N . VAL A 1 91 ? 4.883 -8.821 -10.537 1.00 96.81 91 VAL A N 1
ATOM 716 C CA . VAL A 1 91 ? 4.488 -8.954 -9.1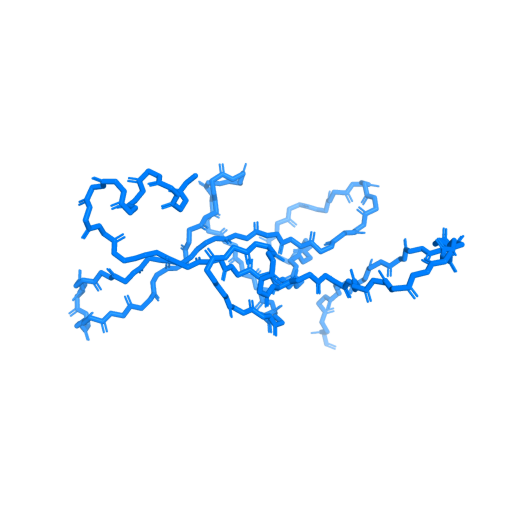37 1.00 96.81 91 VAL A CA 1
ATOM 717 C C . VAL A 1 91 ? 3.975 -10.374 -8.933 1.00 96.81 91 VAL A C 1
ATOM 719 O O . VAL A 1 91 ? 3.253 -10.898 -9.774 1.00 96.81 91 VAL A O 1
ATOM 722 N N . HIS A 1 92 ? 4.350 -11.006 -7.822 1.00 95.06 92 HIS A N 1
ATOM 723 C CA . HIS A 1 92 ? 3.936 -12.371 -7.494 1.00 95.06 92 HIS A CA 1
ATOM 724 C C . HIS A 1 92 ? 3.543 -12.468 -6.024 1.00 95.06 92 HIS A C 1
ATOM 726 O O . HIS A 1 92 ? 4.177 -11.866 -5.155 1.00 95.06 92 HIS A O 1
ATOM 732 N N . THR A 1 93 ? 2.477 -13.210 -5.733 1.00 94.81 93 THR A N 1
ATOM 733 C CA . THR A 1 93 ? 2.023 -13.490 -4.367 1.00 94.81 93 THR A CA 1
ATOM 734 C C . THR A 1 93 ? 1.251 -14.790 -4.353 1.00 94.81 93 THR A C 1
ATOM 736 O O . THR A 1 93 ? 0.054 -14.823 -4.634 1.00 94.81 93 THR A O 1
ATOM 739 N N . ASP A 1 94 ? 1.956 -15.850 -3.997 1.00 92.50 94 ASP A N 1
ATOM 740 C CA . ASP A 1 94 ? 1.417 -17.198 -3.958 1.00 92.50 94 ASP A CA 1
ATOM 741 C C . ASP A 1 94 ? 1.228 -17.656 -2.507 1.00 92.50 94 ASP A C 1
ATOM 743 O O . ASP A 1 94 ? 1.974 -17.271 -1.603 1.00 92.50 94 ASP A O 1
ATOM 747 N N . GLU A 1 95 ? 0.204 -18.474 -2.280 1.00 91.12 95 GLU A N 1
ATOM 748 C CA . GLU A 1 95 ? 0.014 -19.175 -1.011 1.00 91.12 95 GLU A CA 1
ATOM 749 C C . GLU A 1 95 ? 1.095 -20.255 -0.851 1.00 91.12 95 GLU A C 1
ATOM 751 O O . GLU A 1 95 ? 1.344 -21.030 -1.776 1.00 91.12 95 GLU A O 1
ATOM 756 N N . VAL A 1 96 ? 1.741 -20.304 0.317 1.00 89.75 96 VAL A N 1
ATOM 757 C CA . VAL A 1 96 ? 2.715 -21.352 0.657 1.00 89.75 96 VAL A CA 1
ATOM 758 C C . VAL A 1 96 ? 1.976 -22.482 1.369 1.00 89.75 96 VAL A C 1
ATOM 760 O O . VAL A 1 96 ? 1.295 -22.228 2.363 1.00 89.75 96 VAL A O 1
ATOM 763 N N . VAL A 1 97 ? 2.125 -23.705 0.856 1.00 79.94 97 VAL A N 1
ATOM 764 C CA . VAL A 1 97 ? 1.563 -24.946 1.419 1.00 79.94 97 VAL A CA 1
ATOM 765 C C . VAL A 1 97 ? 2.641 -25.720 2.161 1.00 79.94 97 VAL A C 1
ATOM 767 O O . VAL A 1 97 ? 3.764 -25.813 1.613 1.00 79.94 97 VAL A O 1
#

InterPro domains:
  IPR002931 Transglutaminase-like [PF01841] (2-54)
  IPR038765 Papain-like cysteine peptidase superfamily [SSF54001] (2-82)